Protein AF-A0A699SCV3-F1 (afdb_monomer_lite)

Organism: Tanacetum cinerariifolium (NCBI:txid118510)

Structure (mmCIF, N/CA/C/O backbone):
data_AF-A0A699SCV3-F1
#
_entry.id   AF-A0A699SCV3-F1
#
loop_
_atom_site.group_PDB
_atom_site.id
_atom_site.type_symbol
_atom_site.label_atom_id
_atom_site.label_alt_id
_atom_site.label_comp_id
_atom_site.label_asym_id
_atom_site.label_entity_id
_atom_site.label_seq_id
_atom_site.pdbx_PDB_ins_code
_atom_site.Cartn_x
_atom_site.Cartn_y
_atom_site.Cartn_z
_atom_site.occupancy
_atom_site.B_iso_or_equiv
_atom_site.auth_seq_id
_atom_site.auth_comp_id
_atom_site.auth_asym_id
_atom_site.auth_atom_id
_atom_site.pdbx_PDB_model_num
ATOM 1 N N . MET A 1 1 ? 15.668 -15.223 -3.542 1.00 62.84 1 MET A N 1
ATOM 2 C CA . MET A 1 1 ? 15.057 -14.397 -2.480 1.00 62.84 1 MET A CA 1
ATOM 3 C C . MET A 1 1 ? 14.326 -13.268 -3.188 1.00 62.84 1 MET A C 1
ATOM 5 O O . MET A 1 1 ? 14.989 -12.465 -3.828 1.00 62.84 1 MET A O 1
ATOM 9 N N . ALA A 1 2 ? 12.993 -13.298 -3.219 1.00 75.69 2 ALA A N 1
ATOM 10 C CA . ALA A 1 2 ? 12.176 -12.287 -3.891 1.00 75.69 2 ALA A CA 1
ATOM 11 C C . ALA A 1 2 ? 11.621 -11.320 -2.838 1.00 75.69 2 ALA A C 1
ATOM 13 O O . ALA A 1 2 ? 11.154 -11.764 -1.790 1.00 75.69 2 ALA A O 1
ATOM 14 N N . LEU A 1 3 ? 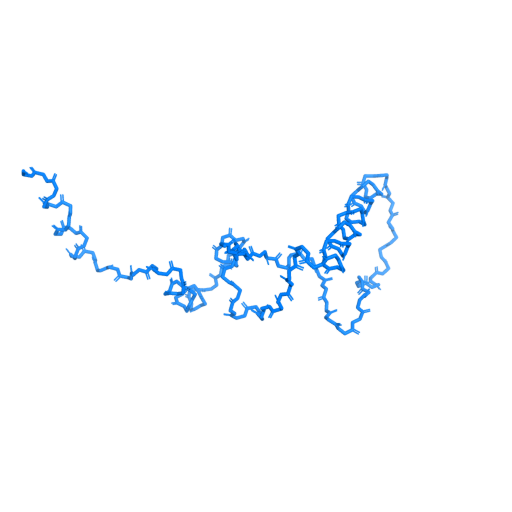11.711 -10.014 -3.092 1.00 81.31 3 LEU A N 1
ATOM 15 C CA . LEU A 1 3 ? 11.139 -8.984 -2.226 1.00 81.31 3 LEU A CA 1
ATOM 16 C C . LEU A 1 3 ? 9.721 -8.684 -2.707 1.00 81.31 3 LEU A C 1
ATOM 18 O O . LEU A 1 3 ? 9.529 -8.301 -3.856 1.00 81.31 3 LEU A O 1
ATOM 22 N N . THR A 1 4 ? 8.738 -8.854 -1.826 1.00 81.88 4 THR A N 1
ATOM 23 C CA . THR A 1 4 ? 7.365 -8.398 -2.069 1.00 81.88 4 THR A CA 1
ATOM 24 C C . THR A 1 4 ? 7.191 -7.057 -1.377 1.00 81.88 4 THR A C 1
ATOM 26 O O . THR A 1 4 ? 7.405 -6.955 -0.169 1.00 81.88 4 THR A O 1
ATOM 29 N N . ALA A 1 5 ? 6.834 -6.029 -2.139 1.00 82.25 5 ALA A N 1
ATOM 30 C CA . ALA A 1 5 ? 6.573 -4.695 -1.620 1.00 82.25 5 ALA A CA 1
ATOM 31 C C . ALA A 1 5 ? 5.156 -4.271 -2.004 1.00 82.25 5 ALA A C 1
ATOM 33 O O . ALA A 1 5 ? 4.707 -4.529 -3.120 1.00 82.25 5 ALA A O 1
ATOM 34 N N . TYR A 1 6 ? 4.475 -3.600 -1.083 1.00 81.12 6 TYR A N 1
ATOM 35 C CA . TYR A 1 6 ? 3.167 -3.008 -1.326 1.00 81.12 6 TYR A CA 1
ATOM 36 C C . TYR A 1 6 ? 3.359 -1.513 -1.540 1.00 81.12 6 TYR A C 1
ATOM 38 O O . TYR A 1 6 ? 4.044 -0.850 -0.760 1.00 81.12 6 TYR A O 1
ATOM 46 N N . ALA A 1 7 ? 2.768 -0.990 -2.606 1.00 78.50 7 ALA A N 1
ATOM 47 C CA . ALA A 1 7 ? 2.720 0.436 -2.867 1.00 78.50 7 ALA A CA 1
ATOM 48 C C . ALA A 1 7 ? 1.259 0.853 -2.914 1.00 78.50 7 ALA A C 1
ATOM 50 O O . ALA A 1 7 ? 0.454 0.232 -3.613 1.00 78.50 7 ALA A O 1
ATOM 51 N N . ASP A 1 8 ? 0.929 1.901 -2.169 1.00 74.00 8 ASP A N 1
ATOM 52 C CA . ASP A 1 8 ? -0.386 2.500 -2.264 1.00 74.00 8 ASP A CA 1
ATOM 53 C C . ASP A 1 8 ? -0.581 3.138 -3.645 1.00 74.00 8 ASP A C 1
ATOM 55 O O . ASP A 1 8 ? 0.320 3.771 -4.207 1.00 74.00 8 ASP A O 1
ATOM 59 N N . ALA A 1 9 ? -1.774 2.962 -4.195 1.00 65.44 9 ALA A N 1
ATOM 60 C CA . ALA A 1 9 ? -2.166 3.527 -5.471 1.00 65.44 9 ALA A CA 1
ATOM 61 C C . ALA A 1 9 ? -2.766 4.928 -5.260 1.00 65.44 9 ALA A C 1
ATOM 63 O O . ALA A 1 9 ? -3.940 5.165 -5.534 1.00 65.44 9 ALA A O 1
ATOM 64 N N . ASP A 1 10 ? -1.955 5.879 -4.796 1.00 58.06 10 ASP A N 1
ATOM 65 C CA . ASP A 1 10 ? -2.384 7.269 -4.611 1.00 58.06 10 ASP A CA 1
ATOM 66 C C . ASP A 1 10 ? -2.159 8.110 -5.871 1.00 58.06 10 ASP A C 1
ATOM 68 O O . ASP A 1 10 ? -1.286 8.978 -5.948 1.00 58.06 10 ASP A O 1
ATOM 72 N N . HIS A 1 11 ? -2.996 7.891 -6.880 1.00 48.09 11 HIS A N 1
ATOM 73 C CA . HIS A 1 11 ? -3.360 8.941 -7.830 1.00 48.09 11 HIS A CA 1
ATOM 74 C C . HIS A 1 11 ? -4.606 8.509 -8.593 1.00 48.09 11 HIS A C 1
ATOM 76 O O . HIS A 1 11 ? -4.596 7.450 -9.204 1.00 48.09 11 HIS A O 1
ATOM 82 N N . ALA A 1 12 ? -5.666 9.323 -8.545 1.00 39.44 12 ALA A N 1
ATOM 83 C CA . ALA A 1 12 ? -6.942 9.124 -9.235 1.00 39.44 12 ALA A CA 1
ATOM 84 C C . ALA A 1 12 ? -6.793 8.440 -10.614 1.00 39.44 12 ALA A C 1
ATOM 86 O O . ALA A 1 12 ? -6.536 9.093 -11.625 1.00 39.44 12 ALA A O 1
ATOM 87 N N . GLY A 1 13 ? -6.957 7.116 -10.641 1.00 41.16 13 GLY A N 1
ATOM 88 C CA . GLY A 1 13 ? -6.684 6.275 -11.800 1.00 41.16 13 GLY A CA 1
ATOM 89 C C . GLY A 1 13 ? -7.657 5.109 -11.838 1.00 41.16 13 GLY A C 1
ATOM 90 O O . GLY A 1 13 ? -7.350 4.012 -11.386 1.00 41.16 13 GLY A O 1
ATOM 91 N N . CYS A 1 14 ? -8.854 5.368 -12.364 1.00 42.69 14 CYS A N 1
ATOM 92 C CA . CYS A 1 14 ? -9.800 4.331 -12.760 1.00 42.69 14 CYS A CA 1
ATOM 93 C C . CYS A 1 14 ? -9.148 3.436 -13.831 1.00 42.69 14 CYS A C 1
ATOM 95 O O . CYS A 1 14 ? -8.587 3.948 -14.806 1.00 42.69 14 CYS A O 1
ATOM 97 N N . GLN A 1 15 ? -9.216 2.112 -13.649 1.00 44.69 15 GLN A N 1
ATOM 98 C CA . GLN A 1 15 ? -8.585 1.136 -14.547 1.00 44.69 15 GLN A CA 1
ATOM 99 C C . GLN A 1 15 ? -9.156 1.161 -15.975 1.00 44.69 15 GLN A C 1
ATOM 101 O O . GLN A 1 15 ? -8.439 0.802 -16.907 1.00 44.69 15 GLN A O 1
ATOM 106 N N . ASP A 1 16 ? -10.371 1.684 -16.167 1.00 39.47 16 ASP A N 1
ATOM 107 C CA . ASP A 1 16 ? -11.049 1.647 -17.467 1.00 39.47 16 ASP A CA 1
ATOM 108 C C . ASP A 1 16 ? -10.773 2.850 -18.374 1.00 39.47 16 ASP A C 1
ATOM 110 O O . ASP A 1 16 ? -11.021 2.769 -19.576 1.00 39.47 16 ASP A O 1
ATOM 114 N N . THR A 1 17 ? -10.231 3.965 -17.870 1.00 43.72 17 THR A N 1
ATOM 115 C CA . THR A 1 17 ? -10.033 5.150 -18.727 1.00 43.72 17 THR A CA 1
ATOM 116 C C . THR A 1 17 ? -8.590 5.519 -19.020 1.00 43.72 17 THR A C 1
ATOM 118 O O . THR A 1 17 ? -8.381 6.210 -20.017 1.00 43.72 17 THR A O 1
ATOM 121 N N . ARG A 1 18 ? -7.586 5.118 -18.216 1.00 46.19 18 ARG A N 1
ATOM 122 C CA . ARG A 1 18 ? -6.187 5.629 -18.319 1.00 46.19 18 ARG A CA 1
ATOM 123 C C . ARG A 1 18 ? -6.098 7.146 -18.614 1.00 46.19 18 ARG A C 1
ATOM 125 O O . ARG A 1 18 ? -5.097 7.642 -19.128 1.00 46.19 18 ARG A O 1
ATOM 132 N N . ARG A 1 19 ? -7.156 7.895 -18.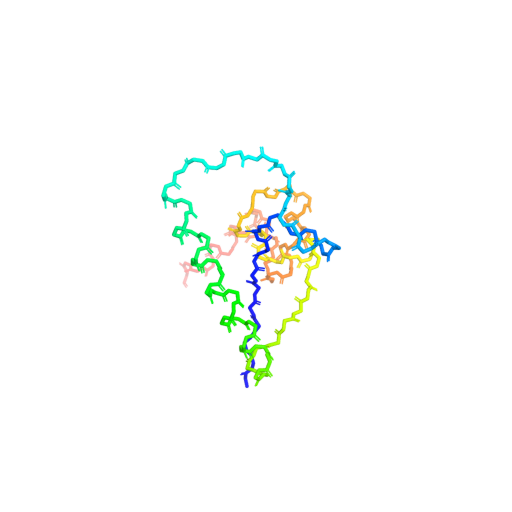305 1.00 39.81 19 ARG A N 1
ATOM 133 C CA . ARG A 1 19 ? -7.296 9.329 -18.501 1.00 39.81 19 ARG A CA 1
ATOM 134 C C . ARG A 1 19 ? -7.509 9.876 -17.113 1.00 39.81 19 ARG A C 1
ATOM 136 O O . ARG A 1 19 ? -8.537 9.616 -16.492 1.00 39.81 19 ARG A O 1
ATOM 143 N N . SER A 1 20 ? -6.526 10.644 -16.661 1.00 46.84 20 SER A N 1
ATOM 144 C CA . SER A 1 20 ? -6.723 11.672 -15.650 1.00 46.84 20 SER A CA 1
ATOM 145 C C . SER A 1 20 ? -8.043 12.372 -15.948 1.00 46.84 20 SER A C 1
ATOM 147 O O . SER A 1 20 ? -8.291 12.719 -17.106 1.00 46.84 20 SER A O 1
ATOM 149 N N . THR A 1 21 ? -8.903 12.521 -14.943 1.00 44.12 21 THR A N 1
ATOM 150 C CA . THR A 1 21 ? -10.202 13.185 -15.055 1.00 44.12 21 THR A CA 1
ATOM 151 C C . THR A 1 21 ? -10.050 14.426 -15.939 1.00 44.12 21 THR A C 1
ATOM 153 O O . THR A 1 21 ? -9.308 15.333 -15.554 1.00 44.12 21 THR A O 1
ATOM 156 N N . PRO A 1 22 ? -10.702 14.519 -17.113 1.00 43.00 22 PRO A N 1
ATOM 157 C CA . PRO A 1 22 ? -10.775 15.768 -17.843 1.00 43.00 22 PRO A CA 1
ATOM 158 C C . PRO A 1 22 ? -11.821 16.633 -17.133 1.00 43.00 22 PRO A C 1
ATOM 160 O O . PRO A 1 22 ? -12.841 17.001 -17.700 1.00 43.00 22 PRO A O 1
ATOM 163 N N . GLY A 1 23 ? -11.591 16.940 -15.855 1.00 37.19 23 GLY A N 1
ATOM 164 C CA . GLY A 1 23 ? -12.044 18.218 -15.348 1.00 37.19 23 GLY A CA 1
ATOM 165 C C . GLY A 1 23 ? -11.189 19.220 -16.097 1.00 37.19 23 GLY A C 1
ATOM 166 O O . GLY A 1 23 ? -9.967 19.193 -15.961 1.00 37.19 23 GLY A O 1
ATOM 167 N N . SER A 1 24 ? -11.795 20.027 -16.960 1.00 43.22 24 SER A N 1
ATOM 168 C CA . SER A 1 24 ? -11.123 21.141 -17.618 1.00 43.22 24 SER A CA 1
ATOM 169 C C . SER A 1 24 ? -10.688 22.152 -16.555 1.00 43.22 24 SER A C 1
ATOM 171 O O . SER A 1 24 ? -11.318 23.188 -16.361 1.00 43.22 24 SER A O 1
ATOM 173 N N . ALA A 1 25 ? -9.629 21.840 -15.821 1.00 44.50 25 ALA A N 1
ATOM 174 C CA . ALA A 1 25 ? -8.876 22.825 -15.089 1.00 44.50 25 ALA A CA 1
ATOM 175 C C . ALA A 1 25 ? -8.015 23.522 -16.138 1.00 44.50 25 ALA A C 1
ATOM 177 O O . ALA A 1 25 ? -7.157 22.923 -16.781 1.00 44.50 25 ALA A O 1
ATOM 178 N N . GLN A 1 26 ? -8.308 24.792 -16.386 1.00 52.59 26 GLN A N 1
ATOM 179 C CA . GLN A 1 26 ? -7.395 25.650 -17.121 1.00 52.59 26 GLN A CA 1
ATOM 180 C C . GLN A 1 26 ? -6.167 25.823 -16.216 1.00 52.59 26 GLN A C 1
ATOM 182 O O . GLN A 1 26 ? -6.201 26.552 -15.227 1.00 52.59 26 GLN A O 1
ATOM 187 N N . PHE A 1 27 ? -5.127 25.029 -16.471 1.00 49.97 27 PHE A N 1
ATOM 188 C CA . PHE A 1 27 ? -3.950 24.934 -15.612 1.00 49.97 27 PHE A CA 1
ATOM 189 C C . PHE A 1 27 ? -2.987 26.091 -15.906 1.00 49.97 27 PHE A C 1
ATOM 191 O O . PHE A 1 27 ? -2.253 26.061 -16.891 1.00 49.97 27 PHE A O 1
ATOM 198 N N . LEU A 1 28 ? -2.976 27.103 -15.039 1.00 47.59 28 LEU A N 1
ATOM 199 C CA . LEU A 1 28 ? -2.044 28.230 -15.092 1.00 47.59 28 LEU A CA 1
ATOM 200 C C . LEU A 1 28 ? -0.922 28.037 -14.050 1.00 47.59 28 LEU A C 1
ATOM 202 O O . LEU A 1 28 ? -1.163 28.200 -12.856 1.00 47.59 28 LEU A O 1
ATOM 206 N N . GLY A 1 29 ? 0.300 27.689 -14.485 1.00 49.72 29 GLY A N 1
ATOM 207 C CA . GLY A 1 29 ? 1.522 27.828 -13.668 1.00 49.72 29 GLY A CA 1
ATOM 208 C C . GLY A 1 29 ? 2.637 26.783 -13.876 1.00 49.72 29 GLY A C 1
ATOM 209 O O . GLY A 1 29 ? 2.400 25.573 -13.877 1.00 49.72 29 GLY A O 1
ATOM 210 N N . ASP A 1 30 ? 3.890 27.254 -13.934 1.00 52.94 30 ASP A N 1
ATOM 211 C CA . ASP A 1 30 ? 5.120 26.474 -14.205 1.00 52.94 30 ASP A CA 1
ATOM 212 C C . ASP A 1 30 ? 5.407 25.337 -13.205 1.00 52.94 30 ASP A C 1
ATOM 214 O O . ASP A 1 30 ? 6.069 24.342 -13.515 1.00 52.94 30 ASP A O 1
ATOM 218 N N . LYS A 1 31 ? 4.871 25.445 -11.986 1.00 52.31 31 LYS A N 1
ATOM 219 C CA . LYS A 1 31 ? 5.141 24.525 -10.869 1.00 52.31 31 LYS A CA 1
ATOM 220 C C . LYS A 1 31 ? 4.480 23.146 -11.031 1.00 52.31 31 LYS A C 1
ATOM 222 O O . LYS A 1 31 ? 4.924 22.178 -10.416 1.00 52.31 31 LYS A O 1
ATOM 227 N N . LEU A 1 32 ? 3.435 23.034 -11.858 1.00 53.88 32 LEU A N 1
ATOM 228 C CA . LEU A 1 32 ? 2.778 21.753 -12.174 1.00 53.88 32 LEU A CA 1
ATOM 229 C C . LEU A 1 32 ? 3.424 21.037 -13.370 1.00 53.88 32 LEU A C 1
ATOM 231 O O . LEU A 1 32 ? 3.322 19.812 -13.487 1.00 53.88 32 LEU A O 1
ATOM 235 N N . HIS A 1 33 ? 4.146 21.772 -14.219 1.00 56.69 33 HIS A N 1
ATOM 236 C CA . HIS A 1 33 ? 4.856 21.203 -15.361 1.00 56.69 33 HIS A CA 1
ATOM 237 C C . HIS A 1 33 ? 6.024 20.311 -14.910 1.00 56.69 33 HIS A C 1
ATOM 239 O O . HIS A 1 33 ? 6.217 19.219 -15.446 1.00 56.69 33 HIS A O 1
ATOM 245 N N . SER A 1 34 ? 6.756 20.714 -13.864 1.00 58.56 34 SER A N 1
ATOM 246 C CA . SER A 1 34 ? 7.819 19.888 -13.274 1.00 58.56 34 SER A CA 1
ATOM 247 C C . SER A 1 34 ? 7.269 18.611 -12.628 1.00 58.56 34 SER A C 1
ATOM 249 O O . SER A 1 34 ? 7.772 17.523 -12.903 1.00 58.56 34 SER A O 1
ATOM 251 N N . ARG A 1 35 ? 6.184 18.702 -11.842 1.00 58.78 35 ARG A N 1
ATOM 252 C CA . ARG A 1 35 ? 5.533 17.532 -11.213 1.00 58.78 35 ARG A CA 1
ATOM 253 C C . ARG A 1 35 ? 5.052 16.518 -12.250 1.00 58.78 35 ARG A C 1
ATOM 255 O O . ARG A 1 35 ? 5.302 15.327 -12.089 1.00 58.78 35 ARG A O 1
ATOM 262 N N . SER A 1 36 ? 4.444 16.993 -13.335 1.00 61.31 36 SER A N 1
ATOM 263 C CA . SER A 1 36 ? 3.972 16.137 -14.431 1.00 61.31 36 SER A CA 1
ATOM 264 C C . SER A 1 36 ? 5.131 15.433 -15.149 1.00 61.31 36 SER A C 1
ATOM 266 O O . SER A 1 36 ? 5.047 14.240 -15.435 1.00 61.31 36 SER A O 1
ATOM 268 N N . LYS A 1 37 ? 6.259 16.128 -15.363 1.00 68.00 37 LYS A N 1
ATOM 269 C CA . LYS A 1 37 ? 7.486 15.516 -15.905 1.00 68.00 37 LYS A CA 1
ATOM 270 C C . LYS A 1 37 ? 8.027 14.413 -14.998 1.00 68.00 37 LYS A C 1
ATOM 272 O O . LYS A 1 37 ? 8.337 13.333 -15.490 1.00 68.00 37 LYS A O 1
ATOM 277 N N . HIS A 1 38 ? 8.110 14.654 -13.690 1.00 69.81 38 HIS A N 1
ATOM 278 C CA . HIS A 1 38 ? 8.602 13.646 -12.746 1.00 69.81 38 HIS A CA 1
ATOM 279 C C . HIS A 1 38 ? 7.710 12.399 -12.700 1.00 69.81 38 HIS A C 1
ATOM 281 O O . HIS A 1 38 ? 8.238 11.290 -12.624 1.00 69.81 38 HIS A O 1
ATOM 287 N N . ILE A 1 39 ? 6.386 12.562 -12.792 1.00 69.50 39 ILE A N 1
ATOM 288 C CA . ILE A 1 39 ? 5.440 11.438 -12.863 1.00 69.50 39 ILE A CA 1
ATOM 289 C C . ILE A 1 39 ? 5.663 10.629 -14.147 1.00 69.50 39 ILE A C 1
ATOM 291 O O . ILE A 1 39 ? 5.818 9.411 -14.072 1.00 69.50 39 ILE A O 1
ATOM 295 N N . ASN A 1 40 ? 5.770 11.293 -15.303 1.00 71.88 40 ASN A N 1
ATOM 296 C CA . ASN A 1 40 ? 6.011 10.618 -16.583 1.00 71.88 40 ASN A CA 1
ATOM 297 C C . ASN A 1 40 ? 7.331 9.834 -16.586 1.00 71.88 40 ASN A C 1
ATOM 299 O O . ASN A 1 40 ? 7.352 8.674 -16.990 1.00 71.88 40 ASN A O 1
ATOM 303 N N . ILE A 1 41 ? 8.420 10.433 -16.091 1.00 78.56 41 ILE A N 1
ATOM 304 C CA . ILE A 1 41 ? 9.734 9.771 -16.018 1.00 78.56 41 ILE A CA 1
ATOM 305 C C . ILE A 1 41 ? 9.661 8.515 -15.139 1.00 78.56 41 ILE A C 1
ATOM 307 O O . ILE A 1 41 ? 10.121 7.451 -15.551 1.00 78.56 41 ILE A O 1
ATOM 311 N N . ARG A 1 42 ? 9.043 8.607 -13.952 1.00 78.44 42 ARG A N 1
ATOM 312 C CA . ARG A 1 42 ? 8.894 7.457 -13.042 1.00 78.44 42 ARG A CA 1
ATOM 313 C C . ARG A 1 42 ? 8.030 6.355 -13.645 1.00 78.44 42 ARG A C 1
ATOM 315 O O . ARG A 1 42 ? 8.386 5.187 -13.537 1.00 78.44 42 ARG A O 1
ATOM 322 N N . HIS A 1 43 ? 6.932 6.718 -14.305 1.00 79.25 43 HIS A N 1
ATOM 323 C CA . HIS A 1 43 ? 6.063 5.754 -14.975 1.00 79.25 43 HIS A CA 1
ATOM 324 C C . HIS A 1 43 ? 6.807 4.995 -16.083 1.00 79.25 43 HIS A C 1
ATOM 326 O O . HIS A 1 43 ? 6.729 3.769 -16.142 1.00 79.25 43 HIS A O 1
ATOM 332 N N . HIS A 1 44 ? 7.564 5.701 -16.930 1.00 82.94 44 HIS A N 1
ATOM 333 C CA . HIS A 1 44 ? 8.361 5.058 -17.977 1.00 82.94 44 HIS A CA 1
ATOM 334 C C . HIS A 1 44 ? 9.418 4.114 -17.402 1.00 82.94 44 HIS A C 1
ATOM 336 O O . HIS A 1 44 ? 9.530 2.991 -17.884 1.00 82.94 44 HIS A O 1
ATOM 342 N N . PHE A 1 45 ? 10.120 4.532 -16.347 1.00 86.31 45 PHE A N 1
ATOM 343 C CA . PHE A 1 45 ? 11.113 3.694 -15.678 1.00 86.31 45 PHE A CA 1
ATOM 344 C C . PHE A 1 45 ? 10.500 2.415 -15.093 1.00 86.31 45 PHE A C 1
ATOM 346 O O . PHE A 1 45 ? 11.019 1.327 -15.323 1.00 86.31 45 PHE A O 1
ATOM 353 N N . ILE A 1 46 ? 9.378 2.521 -14.368 1.00 84.19 46 ILE A N 1
ATOM 354 C CA . ILE A 1 46 ? 8.702 1.351 -13.780 1.00 84.19 46 ILE A CA 1
ATOM 355 C C . ILE A 1 46 ? 8.237 0.401 -14.884 1.00 84.19 46 ILE A C 1
ATOM 357 O O . ILE A 1 46 ? 8.483 -0.799 -14.793 1.00 84.19 46 ILE A O 1
ATOM 361 N N . ARG A 1 47 ? 7.622 0.928 -15.950 1.00 86.56 47 ARG A N 1
ATOM 362 C CA . ARG A 1 47 ? 7.182 0.115 -17.089 1.00 86.56 47 ARG A CA 1
ATOM 363 C C . ARG A 1 47 ? 8.347 -0.637 -17.734 1.00 86.56 47 ARG A C 1
ATOM 365 O O . ARG A 1 47 ? 8.212 -1.823 -18.003 1.00 86.56 47 ARG A O 1
ATOM 372 N N . GLU A 1 48 ? 9.489 0.019 -17.921 1.00 90.75 48 GLU A N 1
ATOM 373 C CA . GLU A 1 48 ? 10.695 -0.618 -18.458 1.00 90.75 48 GLU A CA 1
ATOM 374 C C . GLU A 1 48 ? 11.204 -1.748 -17.546 1.00 90.75 48 GLU A C 1
ATOM 376 O O . GLU A 1 48 ? 11.555 -2.819 -18.034 1.00 90.75 48 GLU A O 1
ATOM 381 N N . GLN A 1 49 ? 11.213 -1.564 -16.219 1.00 88.38 49 GLN A N 1
ATOM 382 C CA . GLN A 1 49 ? 11.620 -2.639 -15.301 1.00 88.38 49 GLN A CA 1
ATOM 383 C C . GLN A 1 49 ? 10.662 -3.837 -15.335 1.00 88.38 49 GLN A C 1
ATOM 385 O O . GLN A 1 49 ? 11.112 -4.976 -15.195 1.00 88.38 49 GLN A O 1
ATOM 390 N N . VAL A 1 50 ? 9.368 -3.592 -15.556 1.00 87.75 50 VAL A N 1
ATOM 391 C CA . VAL A 1 50 ? 8.360 -4.650 -15.721 1.00 87.75 50 VAL A CA 1
ATOM 392 C C . VAL A 1 50 ? 8.545 -5.390 -17.043 1.00 87.75 50 VAL A C 1
ATOM 394 O O . VAL A 1 50 ? 8.580 -6.616 -17.053 1.00 87.75 50 VAL A O 1
ATOM 397 N N . GLU A 1 51 ? 8.748 -4.669 -18.149 1.00 91.62 51 GLU A N 1
ATOM 398 C CA . GLU A 1 51 ? 9.032 -5.263 -19.466 1.00 91.62 51 GLU A CA 1
ATOM 399 C C . GLU A 1 51 ? 10.324 -6.096 -19.455 1.00 91.62 51 GLU A C 1
ATOM 401 O O . GLU A 1 51 ? 10.403 -7.137 -20.103 1.00 91.62 51 GLU A O 1
ATOM 406 N N . ARG A 1 52 ? 11.326 -5.679 -18.671 1.00 92.69 52 ARG A N 1
ATOM 407 C CA . ARG A 1 52 ? 12.578 -6.425 -18.464 1.00 92.69 52 ARG A CA 1
ATOM 408 C C . ARG A 1 52 ? 12.438 -7.611 -17.501 1.00 92.69 52 ARG A C 1
ATOM 410 O O . ARG A 1 52 ? 13.425 -8.311 -17.283 1.00 92.69 52 ARG A O 1
ATOM 417 N N . GLY A 1 53 ? 11.265 -7.823 -16.899 1.00 89.00 53 GLY A N 1
ATOM 418 C CA . GLY A 1 53 ? 11.021 -8.889 -15.922 1.00 89.00 53 GLY A CA 1
ATOM 419 C C . GLY A 1 53 ? 11.755 -8.704 -14.590 1.00 89.00 53 GLY A C 1
ATOM 420 O O . GLY A 1 53 ? 11.877 -9.650 -13.819 1.00 89.00 53 GLY A O 1
ATOM 421 N N . VAL A 1 54 ? 12.269 -7.500 -14.314 1.00 90.56 54 VAL A N 1
ATOM 422 C CA . VAL A 1 54 ? 12.957 -7.169 -13.052 1.00 90.56 54 VAL A CA 1
ATOM 423 C C . VAL A 1 54 ? 11.945 -6.954 -11.925 1.00 90.56 54 VAL A C 1
ATOM 425 O O . VAL A 1 54 ? 12.245 -7.2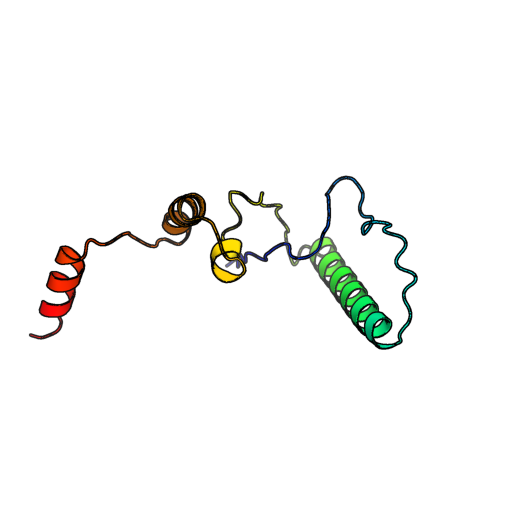21 -10.763 1.00 90.56 54 VAL A O 1
ATOM 428 N N . VAL A 1 55 ? 10.749 -6.468 -12.269 1.00 86.94 55 VAL A N 1
ATOM 429 C CA . VAL A 1 55 ? 9.648 -6.216 -11.334 1.00 86.94 55 VAL A CA 1
ATOM 430 C C . VAL A 1 55 ? 8.380 -6.855 -11.878 1.00 86.94 55 VAL A C 1
ATOM 432 O O . VAL A 1 55 ? 8.011 -6.627 -13.024 1.00 86.94 55 VAL A O 1
ATOM 435 N N . GLU A 1 56 ? 7.682 -7.607 -11.038 1.00 88.12 56 GLU A N 1
ATOM 436 C CA . GLU A 1 56 ? 6.354 -8.124 -11.346 1.00 88.12 56 GLU A CA 1
ATOM 437 C C . GLU A 1 56 ? 5.313 -7.320 -10.565 1.00 88.12 56 GLU A C 1
ATOM 439 O O . GLU A 1 56 ? 5.469 -7.084 -9.365 1.00 88.12 56 GLU A O 1
ATOM 444 N N . LEU A 1 57 ? 4.274 -6.845 -11.253 1.00 86.31 57 LEU A N 1
ATOM 445 C CA . LEU A 1 57 ? 3.226 -6.029 -10.648 1.00 86.31 57 LEU A CA 1
ATOM 446 C C . LEU A 1 57 ? 1.932 -6.826 -10.541 1.00 86.31 57 LEU A C 1
ATOM 448 O O . LEU A 1 57 ? 1.418 -7.329 -11.538 1.00 86.31 57 LEU A O 1
ATOM 452 N N . TYR A 1 58 ? 1.370 -6.843 -9.337 1.00 85.62 58 TYR A N 1
ATOM 453 C CA . TYR A 1 58 ? 0.078 -7.443 -9.041 1.00 85.62 58 TYR A CA 1
ATOM 454 C C . TYR A 1 58 ? -0.886 -6.356 -8.590 1.00 85.62 58 TYR A C 1
ATOM 456 O O . TYR A 1 58 ? -0.568 -5.549 -7.715 1.00 85.62 58 TYR A O 1
ATOM 464 N N . PHE A 1 59 ? -2.072 -6.324 -9.192 1.00 84.56 59 PHE A N 1
ATOM 465 C CA . PHE A 1 59 ? -3.117 -5.427 -8.729 1.00 84.56 59 PHE A CA 1
ATOM 466 C C . PHE A 1 59 ? -3.738 -5.974 -7.444 1.00 84.56 59 PHE A C 1
ATOM 468 O O . PHE A 1 59 ? -4.205 -7.111 -7.406 1.00 84.56 59 PHE A O 1
ATOM 475 N N . VAL A 1 60 ? -3.771 -5.135 -6.412 1.00 83.69 60 VAL A N 1
ATOM 476 C CA . VAL A 1 60 ? -4.427 -5.421 -5.138 1.00 83.69 60 VAL A CA 1
ATOM 477 C C . VAL A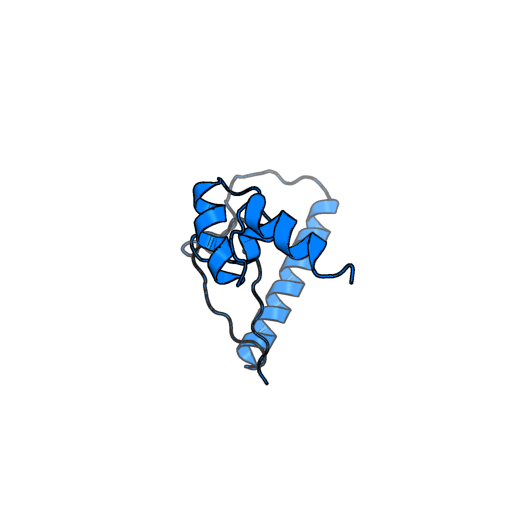 1 60 ? -5.621 -4.484 -5.028 1.00 83.69 60 VAL A C 1
ATOM 479 O O . VAL A 1 60 ? -5.477 -3.267 -5.172 1.00 83.69 60 VAL A O 1
ATOM 482 N N . THR A 1 61 ? -6.815 -5.040 -4.822 1.00 83.12 61 THR A N 1
ATOM 483 C CA . THR A 1 61 ? -8.002 -4.208 -4.609 1.00 83.12 61 THR A CA 1
ATOM 484 C C . THR A 1 61 ? -7.842 -3.427 -3.312 1.00 83.12 61 THR A C 1
ATOM 486 O O . THR A 1 61 ? -7.123 -3.838 -2.402 1.00 83.12 61 THR A O 1
ATOM 489 N N . THR A 1 62 ? -8.539 -2.297 -3.210 1.00 76.00 62 THR A N 1
ATOM 490 C CA . THR A 1 62 ? -8.430 -1.427 -2.037 1.00 76.00 62 THR A CA 1
ATOM 491 C C . THR A 1 62 ? -8.664 -2.210 -0.737 1.00 76.00 62 THR A C 1
ATOM 493 O O . THR A 1 62 ? -7.922 -2.028 0.219 1.00 76.00 62 THR A O 1
ATOM 496 N N . ASP A 1 63 ? -9.617 -3.147 -0.719 1.00 77.31 63 ASP A N 1
ATOM 497 C CA . ASP A 1 63 ? -9.980 -3.931 0.470 1.00 77.31 63 ASP A CA 1
ATOM 498 C C . ASP A 1 63 ? -8.842 -4.793 1.031 1.00 77.31 63 ASP A C 1
ATOM 500 O O . ASP A 1 63 ? -8.849 -5.103 2.220 1.00 77.31 63 ASP A O 1
ATOM 504 N N . TYR A 1 64 ? -7.851 -5.130 0.202 1.00 79.38 64 TYR A N 1
ATOM 505 C CA . TYR A 1 64 ? -6.696 -5.948 0.579 1.00 79.38 64 TYR A CA 1
ATOM 506 C C . TYR A 1 64 ? -5.367 -5.185 0.486 1.00 79.38 64 TYR A C 1
ATOM 508 O O . TYR A 1 64 ? -4.300 -5.782 0.636 1.00 79.38 64 TYR A O 1
ATOM 516 N N . GLN A 1 65 ? -5.402 -3.873 0.233 1.00 85.38 65 GLN A N 1
ATOM 517 C CA . GLN A 1 65 ? -4.199 -3.055 0.117 1.00 85.38 65 GLN A CA 1
ATOM 518 C C . GLN A 1 65 ? -3.597 -2.815 1.507 1.00 85.38 65 GLN A C 1
ATOM 520 O O . GLN A 1 65 ? -3.963 -1.878 2.211 1.00 85.38 65 GLN A O 1
ATOM 525 N N . LEU A 1 66 ? -2.632 -3.650 1.899 1.00 87.12 66 LEU A N 1
ATOM 526 C CA . LEU A 1 66 ? -1.971 -3.557 3.207 1.00 87.12 66 LEU A CA 1
ATOM 527 C C . LEU A 1 66 ? -1.281 -2.210 3.432 1.00 87.12 66 LEU A C 1
ATOM 529 O O . LEU A 1 66 ? -1.209 -1.747 4.565 1.00 87.12 66 LEU A O 1
ATOM 533 N N . ALA A 1 67 ? -0.799 -1.570 2.363 1.00 87.75 67 ALA A N 1
ATOM 534 C CA . ALA A 1 67 ? -0.159 -0.260 2.443 1.00 87.75 67 ALA A CA 1
ATOM 535 C C . ALA A 1 67 ? -1.109 0.847 2.937 1.00 87.75 67 ALA A C 1
ATOM 537 O O . ALA A 1 67 ? -0.632 1.800 3.554 1.00 87.75 67 ALA A O 1
ATOM 538 N N . ASP A 1 68 ? -2.430 0.691 2.748 1.00 87.38 68 ASP A N 1
ATOM 539 C CA . ASP A 1 68 ? -3.435 1.685 3.149 1.00 87.38 68 ASP A CA 1
ATOM 540 C C . ASP A 1 68 ? -3.354 2.005 4.651 1.00 87.38 68 ASP A C 1
ATOM 542 O O . ASP A 1 68 ? -3.638 3.131 5.057 1.00 87.38 68 ASP A O 1
ATOM 546 N N . ILE A 1 69 ? -2.946 1.042 5.490 1.00 88.56 69 ILE A N 1
ATOM 547 C CA . ILE A 1 69 ? -2.828 1.243 6.943 1.00 88.56 69 ILE A CA 1
ATOM 548 C C . ILE A 1 69 ? -1.778 2.302 7.309 1.00 88.56 69 ILE A C 1
ATOM 550 O O . ILE A 1 69 ? -1.879 2.932 8.360 1.00 88.56 69 ILE A O 1
ATOM 554 N N . PHE A 1 70 ? -0.776 2.496 6.448 1.00 86.19 70 PHE A N 1
ATOM 555 C CA . PHE A 1 70 ? 0.332 3.424 6.670 1.00 86.19 70 PHE A CA 1
ATOM 556 C C . PHE A 1 70 ? 0.145 4.760 5.951 1.00 86.19 70 PHE A C 1
ATOM 558 O O . PHE A 1 70 ? 0.776 5.746 6.332 1.00 86.19 70 PHE A O 1
ATOM 565 N N . THR A 1 71 ? -0.689 4.808 4.912 1.00 85.12 71 THR A N 1
ATOM 566 C CA . THR A 1 71 ? -0.851 5.989 4.051 1.00 85.12 71 THR A CA 1
ATOM 567 C C . THR A 1 71 ? -2.188 6.699 4.241 1.00 85.12 71 THR A C 1
ATOM 569 O O . THR A 1 71 ? -2.290 7.888 3.931 1.00 85.12 71 THR A O 1
ATOM 572 N N . LYS A 1 72 ? -3.211 6.018 4.781 1.00 83.75 72 LYS A N 1
ATOM 573 C CA . LYS A 1 72 ? -4.586 6.531 4.858 1.00 83.75 72 LYS A CA 1
ATOM 574 C C . LYS A 1 72 ? -5.165 6.478 6.268 1.00 83.75 72 LYS A C 1
ATOM 576 O O . LYS A 1 72 ? -4.890 5.590 7.068 1.00 83.75 72 LYS A O 1
ATOM 581 N N . ALA A 1 73 ? -6.068 7.418 6.545 1.00 86.50 73 ALA A N 1
ATOM 582 C CA . ALA A 1 73 ? -6.949 7.349 7.705 1.00 86.50 73 ALA A CA 1
ATOM 583 C C . ALA A 1 73 ? -8.103 6.376 7.408 1.00 86.50 73 ALA A C 1
ATOM 585 O O . ALA A 1 73 ? -9.066 6.727 6.725 1.00 86.50 73 ALA A O 1
ATOM 586 N N . LEU A 1 74 ? -7.989 5.137 7.889 1.00 86.50 74 LEU A N 1
ATOM 587 C CA . LEU A 1 74 ? -8.977 4.088 7.642 1.00 86.50 74 LEU A CA 1
ATOM 588 C C . LEU A 1 74 ? -10.088 4.067 8.705 1.00 86.50 74 LEU A C 1
ATOM 590 O O . LEU A 1 74 ? -9.806 4.241 9.893 1.00 86.50 74 LEU A O 1
ATOM 594 N N . PRO A 1 75 ? -11.350 3.780 8.324 1.00 89.94 75 PRO A N 1
ATOM 595 C CA . PRO A 1 75 ? -12.393 3.454 9.289 1.00 89.94 75 PRO A CA 1
ATOM 596 C C . PRO A 1 75 ? -11.995 2.242 10.135 1.00 89.94 75 PRO A C 1
ATOM 598 O O . PRO A 1 75 ? -11.404 1.290 9.623 1.00 89.94 75 PRO A O 1
ATOM 601 N N . ARG A 1 76 ? -12.390 2.236 11.413 1.00 89.19 76 ARG A N 1
ATOM 602 C CA . ARG A 1 76 ? -12.040 1.181 12.381 1.00 89.19 76 ARG A CA 1
ATOM 603 C C . ARG A 1 76 ? -12.291 -0.236 11.857 1.00 89.19 76 ARG A C 1
ATOM 605 O O . ARG A 1 76 ? -11.420 -1.085 11.974 1.00 89.19 76 ARG A O 1
ATOM 612 N N . GLN A 1 77 ? -13.445 -0.463 11.232 1.00 88.94 77 GLN A N 1
ATOM 613 C CA . GLN A 1 77 ? -13.821 -1.762 10.657 1.00 88.94 77 GLN A CA 1
ATOM 614 C C . GLN A 1 77 ? -12.784 -2.261 9.644 1.00 88.94 77 GLN A C 1
ATOM 616 O O . GLN A 1 77 ? -12.413 -3.427 9.641 1.00 88.94 77 GLN A O 1
ATOM 621 N N . ARG A 1 78 ? -12.278 -1.361 8.799 1.00 86.62 78 ARG A N 1
ATOM 622 C CA . ARG A 1 78 ? -11.291 -1.685 7.772 1.00 86.62 78 ARG A CA 1
ATOM 623 C C . ARG A 1 78 ? -9.896 -1.877 8.353 1.00 86.62 78 ARG A C 1
ATOM 625 O O . ARG A 1 78 ? -9.172 -2.770 7.933 1.00 86.62 78 ARG A O 1
ATOM 632 N N . PHE A 1 79 ? -9.547 -1.071 9.349 1.00 86.81 79 PHE A N 1
ATOM 633 C CA . PHE A 1 79 ? -8.305 -1.226 10.097 1.00 86.81 79 PHE A CA 1
ATOM 634 C C . PHE A 1 79 ? -8.234 -2.595 10.800 1.00 86.81 79 PHE A C 1
ATOM 636 O O . PHE A 1 79 ? -7.235 -3.298 10.673 1.00 86.81 79 PHE A O 1
ATOM 643 N N . GLU A 1 80 ? -9.316 -3.017 11.463 1.00 87.81 80 GLU A N 1
ATOM 644 C CA . GLU A 1 80 ? -9.413 -4.322 12.136 1.00 87.81 80 GLU A CA 1
ATOM 645 C C . GLU A 1 80 ? -9.341 -5.512 11.157 1.00 87.81 80 GLU A C 1
ATOM 647 O O . GLU A 1 80 ? -8.828 -6.564 11.531 1.00 87.81 80 GLU A O 1
ATOM 652 N N . LEU A 1 81 ? -9.782 -5.346 9.903 1.00 87.75 81 LEU A N 1
ATOM 653 C CA . LEU A 1 81 ? -9.644 -6.368 8.854 1.00 87.75 81 LEU A CA 1
ATOM 654 C C . LEU A 1 81 ? -8.206 -6.512 8.331 1.00 87.75 81 LEU A C 1
ATOM 656 O O . LEU A 1 81 ? -7.775 -7.626 8.041 1.00 87.75 81 LEU A O 1
ATOM 660 N N . ILE A 1 82 ? -7.469 -5.404 8.202 1.00 85.94 82 ILE A N 1
ATOM 661 C CA . ILE A 1 82 ? -6.117 -5.383 7.613 1.00 85.94 82 ILE A CA 1
ATOM 662 C C . ILE A 1 82 ? -5.040 -5.767 8.639 1.00 85.94 82 ILE A C 1
ATOM 664 O O . ILE A 1 82 ? -4.057 -6.419 8.289 1.00 85.94 82 ILE A O 1
ATOM 668 N N . LEU A 1 83 ? -5.220 -5.405 9.913 1.00 87.19 83 LEU A N 1
ATOM 669 C CA . LEU A 1 83 ? -4.248 -5.651 10.987 1.00 87.19 83 LEU A CA 1
ATOM 670 C C . LEU A 1 83 ? -3.725 -7.104 11.072 1.00 87.19 83 LEU A C 1
ATOM 672 O O . LEU A 1 83 ? -2.504 -7.282 11.143 1.00 87.19 83 LEU A O 1
ATOM 676 N N . PRO A 1 84 ? -4.574 -8.152 11.034 1.00 88.00 84 PRO A N 1
ATOM 677 C CA . PRO A 1 84 ? -4.102 -9.534 11.098 1.00 88.00 84 PRO A CA 1
ATOM 678 C C . PRO A 1 84 ? -3.186 -9.910 9.929 1.00 88.00 84 PRO A C 1
ATOM 680 O O . PRO A 1 84 ? -2.272 -10.717 10.099 1.00 88.00 84 PRO A O 1
ATOM 683 N N . CYS A 1 85 ? -3.380 -9.301 8.755 1.00 86.25 85 CYS A N 1
ATOM 684 C CA . CYS A 1 85 ? -2.548 -9.542 7.577 1.00 86.25 85 CYS A CA 1
ATOM 685 C C . CYS A 1 85 ? -1.126 -8.977 7.725 1.00 86.25 85 CYS A C 1
ATOM 687 O O . CYS A 1 85 ? -0.221 -9.442 7.038 1.00 86.25 85 CYS A O 1
ATOM 689 N N . LEU A 1 86 ? -0.904 -8.027 8.644 1.00 85.94 86 LEU A N 1
ATOM 690 C CA . LEU A 1 86 ? 0.434 -7.557 9.026 1.00 85.94 86 LEU A CA 1
ATOM 691 C C . LEU A 1 86 ? 1.111 -8.471 10.065 1.00 85.94 86 LEU A C 1
ATOM 693 O O . LEU A 1 86 ? 2.230 -8.194 10.492 1.00 85.94 86 LEU A O 1
ATOM 697 N N . GLY A 1 87 ? 0.439 -9.536 10.518 1.00 86.56 87 GLY A N 1
ATOM 698 C CA . GLY A 1 87 ? 0.905 -10.365 11.632 1.00 86.56 87 GLY A CA 1
ATOM 699 C C . GLY A 1 87 ? 0.747 -9.689 12.997 1.00 86.56 87 GLY A C 1
ATOM 700 O O . GLY A 1 87 ? 1.281 -10.177 13.995 1.00 86.56 87 GLY A O 1
ATOM 701 N N . MET A 1 88 ? 0.005 -8.579 13.062 1.00 86.19 88 MET A N 1
ATOM 702 C CA . MET A 1 88 ? -0.288 -7.883 14.309 1.00 86.19 88 MET A CA 1
ATOM 703 C C . MET A 1 88 ? -1.393 -8.625 15.064 1.00 86.19 88 MET A C 1
ATOM 705 O O . MET A 1 88 ? -2.436 -8.959 14.502 1.00 86.19 88 MET A O 1
ATOM 709 N N . LYS A 1 89 ? -1.170 -8.881 16.356 1.00 80.50 89 LYS A N 1
ATOM 710 C CA . LYS A 1 89 ? -2.147 -9.533 17.237 1.00 80.50 89 LYS A CA 1
ATOM 711 C C . LYS A 1 89 ? -2.798 -8.501 18.146 1.00 80.50 89 LYS A C 1
ATOM 713 O O . LYS A 1 89 ? -2.111 -7.673 18.741 1.00 80.50 89 LYS A O 1
ATOM 718 N N . SER A 1 90 ? -4.119 -8.573 18.289 1.00 76.38 90 SER A N 1
ATOM 719 C CA . SER A 1 90 ? -4.829 -7.798 19.305 1.00 76.38 90 SER A CA 1
ATOM 720 C C . SER A 1 90 ? -4.512 -8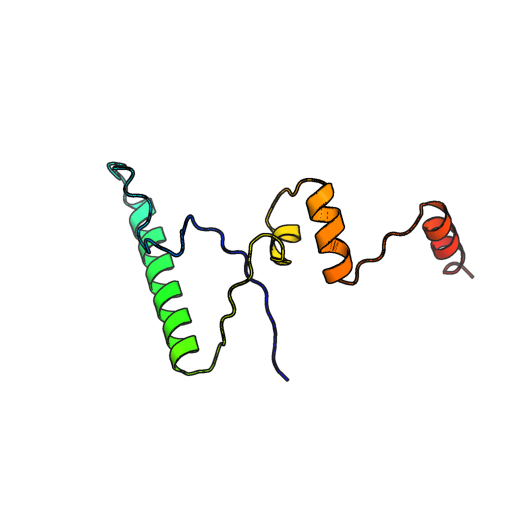.366 20.686 1.00 76.38 90 SER A C 1
ATOM 722 O O . SER A 1 90 ? -4.763 -9.545 20.938 1.00 76.38 90 SER A O 1
ATOM 724 N N . MET A 1 91 ? -3.999 -7.528 21.580 1.00 81.31 91 MET A N 1
ATOM 725 C CA . MET A 1 91 ? -3.724 -7.898 22.966 1.00 81.31 91 MET A CA 1
ATOM 726 C C . MET A 1 91 ? -4.710 -7.188 23.883 1.00 81.31 91 MET A C 1
ATOM 728 O O . MET A 1 91 ? -5.021 -6.012 23.686 1.00 81.31 91 MET A O 1
ATOM 732 N N . SER A 1 92 ? -5.207 -7.900 24.892 1.00 83.44 92 SER A N 1
ATOM 733 C CA . SER A 1 92 ? -6.027 -7.267 25.921 1.00 83.44 92 SER A CA 1
ATOM 734 C C . SER A 1 92 ? -5.143 -6.432 26.863 1.00 83.44 92 SER A C 1
ATOM 736 O O . SER A 1 92 ? -3.973 -6.777 27.063 1.00 83.44 92 SER A O 1
ATOM 738 N N . PRO A 1 93 ? -5.672 -5.361 27.486 1.00 81.69 93 PRO A N 1
ATOM 739 C CA . PRO A 1 93 ? -4.908 -4.561 28.443 1.00 81.69 93 PRO A CA 1
ATOM 740 C C . PRO A 1 93 ? -4.356 -5.378 29.617 1.00 81.69 93 PRO A C 1
ATOM 742 O O . PRO A 1 93 ? -3.319 -5.028 30.166 1.00 81.69 93 PRO A O 1
ATOM 745 N N . THR A 1 94 ? -5.029 -6.464 30.007 1.00 81.56 94 THR A N 1
ATOM 746 C CA . THR A 1 94 ? -4.560 -7.363 31.069 1.00 81.56 94 THR A CA 1
ATOM 747 C C . THR A 1 94 ? -3.376 -8.202 30.602 1.00 81.56 94 THR A C 1
ATOM 749 O O . THR A 1 94 ? -2.378 -8.267 31.307 1.00 81.56 94 THR A O 1
ATOM 752 N N . THR A 1 95 ? -3.423 -8.755 29.386 1.00 81.12 95 THR A N 1
ATOM 753 C CA . THR A 1 95 ? -2.291 -9.497 28.802 1.00 81.12 95 THR A CA 1
ATOM 754 C C . THR A 1 95 ? -1.068 -8.603 28.582 1.00 81.12 95 THR A C 1
ATOM 756 O O . THR A 1 95 ? 0.056 -9.057 28.762 1.00 81.12 95 THR A O 1
ATOM 759 N N . LEU A 1 96 ? -1.271 -7.330 28.224 1.00 80.12 96 LEU A N 1
ATOM 760 C CA . LEU A 1 96 ? -0.173 -6.366 28.089 1.00 80.12 96 LEU A CA 1
ATOM 761 C C . LEU A 1 96 ? 0.533 -6.094 29.420 1.00 80.12 96 LEU A C 1
ATOM 763 O O . LEU A 1 96 ? 1.754 -6.005 29.433 1.00 80.12 96 LEU A O 1
ATOM 767 N N . LYS A 1 97 ? -0.216 -5.999 30.525 1.00 82.94 97 LYS A N 1
ATOM 768 C CA . LYS A 1 97 ? 0.369 -5.812 31.861 1.00 82.94 97 LYS A CA 1
ATOM 769 C C . LYS A 1 97 ? 1.197 -7.020 32.293 1.00 82.94 97 LYS A C 1
ATOM 771 O O . LYS A 1 97 ? 2.332 -6.838 32.705 1.00 82.94 97 LYS A O 1
ATOM 776 N N . CYS A 1 98 ? 0.680 -8.235 32.098 1.00 77.62 98 CYS A N 1
ATOM 777 C CA . CYS A 1 98 ? 1.413 -9.458 32.441 1.00 77.62 98 CYS A CA 1
ATOM 778 C C . CYS A 1 98 ? 2.753 -9.576 31.692 1.00 77.62 98 CYS A C 1
ATOM 780 O O . CYS A 1 98 ? 3.729 -10.023 32.269 1.00 77.62 98 CYS A O 1
ATOM 782 N N . LEU A 1 99 ? 2.828 -9.139 30.428 1.00 74.19 99 LEU A N 1
ATOM 783 C CA . LEU A 1 99 ? 4.081 -9.172 29.657 1.00 74.19 99 LEU A CA 1
ATOM 784 C C . LEU A 1 99 ? 5.098 -8.104 30.082 1.00 74.19 99 LEU A C 1
ATOM 786 O O . LEU A 1 99 ? 6.290 -8.300 29.889 1.00 74.19 99 LEU A O 1
ATOM 790 N N . GLN A 1 100 ? 4.645 -6.974 30.628 1.00 70.81 100 GLN A N 1
ATOM 791 C CA . GLN A 1 100 ? 5.541 -5.926 31.132 1.00 70.81 100 GLN A CA 1
ATOM 792 C C . GLN A 1 100 ? 6.165 -6.292 32.481 1.00 70.81 100 GLN A C 1
ATOM 794 O O . GLN A 1 100 ? 7.221 -5.770 32.822 1.00 70.81 100 GLN A O 1
ATOM 799 N N . GLU A 1 101 ? 5.506 -7.164 33.242 1.00 67.38 101 GLU A N 1
ATOM 800 C CA . GLU A 1 101 ? 5.959 -7.606 34.561 1.00 67.38 101 GLU A CA 1
ATOM 801 C C . GLU A 1 101 ? 7.007 -8.736 34.469 1.00 67.38 101 GLU A C 1
ATOM 803 O O . GLU A 1 101 ? 7.853 -8.836 35.349 1.00 67.38 101 GLU A O 1
ATOM 808 N N . GLU A 1 102 ? 7.030 -9.521 33.382 1.00 59.94 102 GLU A N 1
ATOM 809 C CA . GLU A 1 102 ? 7.946 -10.668 33.204 1.00 59.94 102 GLU A CA 1
ATOM 810 C C . GLU A 1 102 ? 9.346 -10.299 32.659 1.00 59.94 102 GLU A C 1
ATOM 812 O O . GLU A 1 102 ? 10.266 -11.102 32.759 1.00 59.94 102 GLU A O 1
ATOM 817 N N . GLU A 1 103 ? 9.556 -9.100 32.097 1.00 57.09 103 GLU A N 1
ATOM 818 C CA . GLU A 1 103 ? 10.891 -8.651 31.633 1.00 57.09 103 GLU A CA 1
ATOM 819 C C . GLU A 1 103 ? 11.712 -7.931 32.725 1.00 57.09 103 GLU A C 1
ATOM 8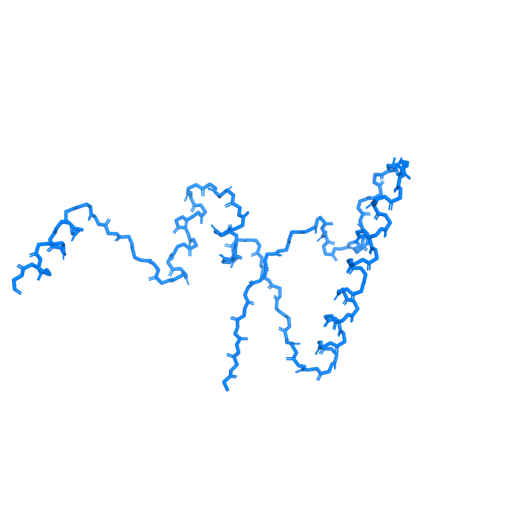21 O O . GLU A 1 103 ? 12.778 -7.375 32.452 1.00 57.09 103 GLU A O 1
ATOM 826 N N . GLY A 1 104 ? 11.205 -7.909 33.961 1.00 54.97 104 GLY A N 1
ATOM 827 C CA . GLY A 1 104 ? 11.794 -7.205 35.101 1.00 54.97 104 GLY A CA 1
ATOM 828 C C . GLY A 1 104 ? 12.464 -8.085 36.159 1.00 54.97 104 GLY A C 1
ATOM 829 O O . GLY A 1 104 ? 12.789 -7.548 37.220 1.00 54.97 104 GLY A O 1
ATOM 830 N N . GLU A 1 105 ? 12.657 -9.383 35.909 1.00 43.50 105 GLU A N 1
ATOM 831 C CA . GLU A 1 105 ? 13.285 -10.332 36.849 1.00 43.50 105 GLU A CA 1
ATOM 832 C C . GLU A 1 105 ? 14.580 -10.955 36.301 1.00 43.50 105 GLU A C 1
ATOM 834 O O . GLU A 1 105 ? 14.606 -11.370 35.119 1.00 43.50 105 GLU A O 1
#

Radius of gyration: 20.83 Å; chains: 1; bounding box: 29×43×56 Å

pLDDT: mean 72.56, std 16.77, range [37.19, 92.69]

Foldseek 3Di:
DDDDDFDDPPDPDDPPPNDDPPPVDPDDDPVVVVVVVVVVVVVVVVVVCVVVVVDDDDDDPPLARLCCLVVHDDDPVSNVSSCVVVVHDDDDPVRVVVVVVVVPD

Secondary structure (DSSP, 8-state):
-PPP------S---TTT-S----------HHHHHHHHHHHHHHHHHHHHHHTTS-------GGG-TTHHHHS---HHHHHHHGGGGTPPP--HHHHHHHHHGGG-

Sequence (105 aa):
MALTAYADADHAGCQDTRRSTPGSAQFLGDKLHSRSKHINIRHHFIREQVERGVVELYFVTTDYQLADIFTKALPRQRFELILPCLGMKSMSPTTLKCLQEEEGE